Protein AF-A0A554LQB4-F1 (afdb_monomer)

Radius of gyration: 13.67 Å; Cα contacts (8 Å, |Δi|>4): 137; chains: 1; bounding box: 32×23×40 Å

Mean predicted aligned error: 5.47 Å

Foldseek 3Di:
DLLLVLQLVLQLVLLVVLCVPPPFKAQDQDQPDADVNRHDPDSSVVSNVRSNVLSVQCVVPDLPDLVSSLVVVVVVCVVGVRITQDPDPSSSSSSVSSSVSSVVSCCVRVVPD

Structure (mmCIF, N/CA/C/O backbone):
data_AF-A0A554LQB4-F1
#
_entry.id   AF-A0A554LQB4-F1
#
loop_
_atom_site.group_PDB
_atom_site.id
_atom_site.type_symbol
_atom_site.label_atom_id
_atom_site.label_alt_id
_atom_site.label_comp_id
_atom_site.label_asym_id
_atom_site.label_entity_id
_atom_site.label_seq_id
_atom_site.pdbx_PDB_ins_code
_atom_site.Cartn_x
_atom_site.Cartn_y
_atom_site.Cartn_z
_atom_site.occupancy
_atom_site.B_iso_or_equiv
_atom_site.auth_seq_id
_atom_site.auth_comp_id
_atom_site.auth_asym_id
_atom_site.auth_atom_id
_atom_site.pdbx_PDB_model_num
ATOM 1 N N . MET A 1 1 ? 3.484 2.609 19.281 1.00 69.94 1 MET A N 1
ATOM 2 C CA . MET A 1 1 ? 4.233 1.571 18.533 1.00 69.94 1 MET A CA 1
ATOM 3 C C . MET A 1 1 ? 3.342 0.436 18.033 1.00 69.94 1 MET A C 1
ATOM 5 O O . MET A 1 1 ? 3.285 0.262 16.827 1.00 69.94 1 MET A O 1
ATOM 9 N N . LYS A 1 2 ? 2.579 -0.267 18.892 1.00 80.81 2 LYS A N 1
ATOM 10 C CA . LYS A 1 2 ? 1.677 -1.365 18.460 1.00 80.81 2 LYS A CA 1
ATOM 11 C C . LYS A 1 2 ? 0.712 -0.969 17.329 1.00 80.81 2 LYS A C 1
ATOM 13 O O . LYS A 1 2 ? 0.621 -1.684 16.344 1.00 80.81 2 LYS A O 1
ATOM 18 N N . LYS A 1 3 ? 0.096 0.217 17.433 1.00 82.50 3 LYS A N 1
ATOM 19 C CA . LYS A 1 3 ? -0.820 0.775 16.419 1.00 82.50 3 LYS A CA 1
ATOM 20 C C . LYS A 1 3 ? -0.158 1.064 15.062 1.00 82.50 3 LYS A C 1
ATOM 22 O O . LYS A 1 3 ? -0.811 0.977 14.034 1.00 82.50 3 LYS A O 1
ATOM 27 N N . LEU A 1 4 ? 1.122 1.434 15.052 1.00 84.56 4 LEU A N 1
ATOM 28 C CA . LEU A 1 4 ? 1.855 1.717 13.814 1.00 84.56 4 LEU A CA 1
ATOM 29 C C . LEU A 1 4 ? 2.254 0.406 13.131 1.00 84.56 4 LEU A C 1
ATOM 31 O O . LEU A 1 4 ? 1.978 0.217 11.953 1.00 84.56 4 LEU A O 1
ATOM 35 N N . LEU A 1 5 ? 2.798 -0.542 13.902 1.00 85.75 5 LEU A N 1
ATOM 36 C CA . LEU A 1 5 ? 3.131 -1.878 13.403 1.00 85.75 5 LEU A CA 1
ATOM 37 C C . LEU A 1 5 ? 1.897 -2.617 12.876 1.00 85.75 5 LEU A C 1
ATOM 39 O O . LEU A 1 5 ? 1.975 -3.247 11.828 1.00 85.75 5 LEU A O 1
ATOM 43 N N . SER A 1 6 ? 0.745 -2.496 13.546 1.00 85.56 6 SER A N 1
ATOM 44 C CA . SER A 1 6 ? -0.504 -3.091 13.064 1.00 85.56 6 SER A CA 1
ATOM 45 C C . SER A 1 6 ? -0.968 -2.492 11.739 1.00 85.56 6 SER A C 1
ATOM 47 O O . SER A 1 6 ? -1.520 -3.212 10.917 1.00 85.56 6 SER A O 1
ATOM 49 N N . GLN A 1 7 ? -0.740 -1.195 11.512 1.00 87.88 7 GLN A N 1
ATOM 50 C CA . GLN A 1 7 ? -1.115 -0.543 10.257 1.00 87.88 7 GLN A CA 1
ATOM 51 C C . GLN A 1 7 ? -0.185 -0.906 9.105 1.00 87.88 7 GLN A C 1
ATOM 53 O O . GLN A 1 7 ? -0.670 -1.143 8.005 1.00 87.88 7 GLN A O 1
ATOM 58 N N . ILE A 1 8 ? 1.122 -1.007 9.362 1.00 90.31 8 ILE A N 1
ATOM 59 C CA . ILE A 1 8 ? 2.082 -1.524 8.379 1.00 90.31 8 ILE A CA 1
ATOM 60 C C . ILE A 1 8 ? 1.728 -2.968 8.027 1.00 90.31 8 ILE A C 1
ATOM 62 O O . ILE A 1 8 ? 1.565 -3.285 6.856 1.00 90.31 8 ILE A O 1
ATOM 66 N N . ALA A 1 9 ? 1.518 -3.827 9.029 1.00 90.50 9 ALA A N 1
ATOM 67 C CA . ALA A 1 9 ? 1.140 -5.219 8.801 1.00 90.50 9 ALA A CA 1
ATOM 68 C C . ALA A 1 9 ? -0.174 -5.338 8.009 1.00 90.50 9 ALA A C 1
ATOM 70 O O . ALA A 1 9 ? -0.245 -6.118 7.062 1.00 90.50 9 ALA A O 1
ATOM 71 N N . ALA A 1 10 ? -1.187 -4.533 8.348 1.00 90.38 10 ALA A N 1
ATOM 72 C CA . ALA A 1 10 ? -2.453 -4.492 7.622 1.00 90.38 10 ALA A CA 1
ATOM 73 C C . ALA A 1 10 ? -2.290 -4.013 6.174 1.00 90.38 10 ALA A C 1
ATOM 75 O O . ALA A 1 10 ? -2.911 -4.576 5.278 1.00 90.38 10 ALA A O 1
ATOM 76 N N . ALA A 1 11 ? -1.454 -3.000 5.934 1.00 91.12 11 ALA A N 1
ATOM 77 C CA . ALA A 1 11 ? -1.198 -2.475 4.599 1.00 91.12 11 ALA A CA 1
ATOM 78 C C . ALA A 1 11 ? -0.412 -3.470 3.734 1.00 91.12 11 ALA A C 1
ATOM 80 O O . ALA A 1 11 ? -0.820 -3.737 2.608 1.00 91.12 11 ALA A O 1
ATOM 81 N N . THR A 1 12 ? 0.653 -4.078 4.268 1.00 93.62 12 THR A N 1
ATOM 82 C CA . THR A 1 12 ? 1.423 -5.124 3.576 1.00 93.62 12 THR A CA 1
ATOM 83 C C . THR A 1 12 ? 0.538 -6.321 3.236 1.00 93.62 12 THR A C 1
ATOM 85 O O . THR A 1 12 ? 0.462 -6.730 2.079 1.00 93.62 12 THR A O 1
ATOM 88 N N . ALA A 1 13 ? -0.165 -6.873 4.232 1.00 93.69 13 ALA A N 1
ATOM 89 C CA . ALA A 1 13 ? -1.044 -8.021 4.029 1.00 93.69 13 ALA A CA 1
ATOM 90 C C . ALA A 1 13 ? -2.215 -7.677 3.099 1.00 93.69 13 ALA A C 1
ATOM 92 O O . ALA A 1 13 ? -2.614 -8.501 2.282 1.00 93.69 13 ALA A O 1
ATOM 93 N N . GLY A 1 14 ? -2.744 -6.455 3.191 1.00 92.81 14 GLY A N 1
ATOM 94 C CA . GLY A 1 14 ? -3.840 -5.987 2.354 1.00 92.81 14 GLY A CA 1
ATOM 95 C C . GLY A 1 14 ? -3.452 -5.774 0.903 1.00 92.81 14 GLY A C 1
ATOM 96 O O . GLY A 1 14 ? -4.210 -6.180 0.031 1.00 92.81 14 GLY A O 1
ATOM 97 N N . LEU A 1 15 ? -2.265 -5.228 0.630 1.00 92.19 15 LEU A N 1
ATOM 98 C CA . LEU A 1 15 ? -1.727 -5.157 -0.729 1.00 92.19 15 LEU A CA 1
ATOM 99 C C . LEU A 1 15 ? -1.507 -6.553 -1.313 1.00 92.19 15 LEU A C 1
ATOM 101 O O . LEU A 1 15 ? -1.894 -6.812 -2.451 1.00 92.19 15 LEU A O 1
ATOM 105 N N . TRP A 1 16 ? -0.932 -7.463 -0.526 1.00 94.25 16 TRP A N 1
ATOM 106 C CA . TRP A 1 16 ? -0.709 -8.838 -0.960 1.00 94.25 16 TRP A CA 1
ATOM 107 C C . TRP A 1 16 ? -2.026 -9.561 -1.279 1.00 94.25 16 TRP A C 1
ATOM 109 O O . TRP A 1 16 ? -2.180 -10.133 -2.361 1.00 94.25 16 TRP A O 1
ATOM 119 N N . LEU A 1 17 ? -3.022 -9.456 -0.394 1.00 93.25 17 LEU A N 1
ATOM 120 C CA . LEU A 1 17 ? -4.356 -10.010 -0.624 1.00 93.25 17 LEU A CA 1
ATOM 121 C C . LEU A 1 17 ? -5.039 -9.356 -1.825 1.00 93.25 17 LEU A C 1
ATOM 123 O O . LEU A 1 17 ? -5.589 -10.058 -2.668 1.00 93.25 17 LEU A O 1
ATOM 127 N N . ALA A 1 18 ? -4.958 -8.035 -1.962 1.00 91.81 18 ALA A N 1
ATOM 128 C CA . ALA A 1 18 ? -5.539 -7.349 -3.104 1.00 91.81 18 ALA A CA 1
ATOM 129 C C . ALA A 1 18 ? -4.916 -7.817 -4.426 1.00 91.81 18 ALA A C 1
ATOM 131 O O . ALA A 1 18 ? -5.653 -8.111 -5.359 1.00 91.81 18 ALA A O 1
ATOM 132 N N . SER A 1 19 ? -3.594 -7.998 -4.485 1.00 91.31 19 SER A N 1
ATOM 133 C CA . SER A 1 19 ? -2.923 -8.538 -5.677 1.00 91.31 19 SER A CA 1
ATOM 134 C C . SER A 1 19 ? -3.311 -9.982 -6.013 1.00 91.31 19 SER A C 1
ATOM 136 O O . SER A 1 19 ? -3.193 -10.402 -7.159 1.00 91.31 19 SER A O 1
ATOM 138 N N . SER A 1 20 ? -3.792 -10.741 -5.025 1.00 91.88 20 SER A N 1
ATOM 139 C CA . SER A 1 20 ? -4.189 -12.141 -5.203 1.00 91.88 20 SER A CA 1
ATOM 140 C C . SER A 1 20 ? -5.666 -12.293 -5.581 1.00 91.88 20 SER A C 1
ATOM 142 O O . SER A 1 20 ? -6.019 -13.205 -6.322 1.00 91.88 20 SER A O 1
ATOM 144 N N . PHE A 1 21 ? -6.535 -11.422 -5.059 1.00 91.06 21 PHE A N 1
ATOM 145 C CA . PHE A 1 21 ? -7.993 -11.564 -5.160 1.00 91.06 21 PHE A CA 1
ATOM 146 C C . PHE A 1 21 ? -8.667 -10.542 -6.078 1.00 91.06 21 PHE A C 1
ATOM 148 O O . PHE A 1 21 ? -9.797 -10.775 -6.502 1.00 91.06 21 PHE A O 1
ATOM 155 N N . VAL A 1 22 ? -8.017 -9.415 -6.379 1.00 90.94 22 VAL A N 1
ATOM 156 C CA . VAL A 1 22 ? -8.597 -8.347 -7.198 1.00 90.94 22 VAL A CA 1
ATOM 157 C C . VAL A 1 22 ? -8.027 -8.429 -8.614 1.00 90.94 22 VAL A C 1
ATOM 159 O O . VAL A 1 22 ? -6.842 -8.149 -8.816 1.00 90.94 22 VAL A O 1
ATOM 162 N N . PRO A 1 23 ? -8.852 -8.768 -9.622 1.00 86.38 23 PRO A N 1
ATOM 163 C CA . PRO A 1 23 ? -8.408 -8.787 -11.007 1.00 86.38 23 PRO A CA 1
ATOM 164 C C . PRO A 1 23 ? -7.889 -7.411 -11.431 1.00 86.38 23 PRO A C 1
ATOM 166 O O . PRO A 1 23 ? -8.531 -6.388 -11.191 1.00 86.38 23 PRO A O 1
ATOM 169 N N . GLY A 1 24 ? -6.728 -7.394 -12.080 1.00 85.88 24 GLY A N 1
ATOM 170 C CA . GLY A 1 24 ? -6.095 -6.173 -12.578 1.00 85.88 24 GLY A CA 1
ATOM 171 C C . GLY A 1 24 ? -5.081 -5.543 -11.625 1.00 85.88 24 GLY A C 1
ATOM 172 O O . GLY A 1 24 ? -4.271 -4.759 -12.102 1.00 85.88 24 GLY A O 1
ATOM 173 N N . VAL A 1 25 ? -5.052 -5.909 -10.337 1.00 90.88 25 VAL A N 1
ATOM 174 C CA . VAL A 1 25 ? -3.961 -5.499 -9.436 1.00 90.88 25 VAL A CA 1
ATOM 175 C C . VAL A 1 25 ? -2.740 -6.355 -9.731 1.00 90.88 25 VAL A C 1
ATOM 177 O O . VAL A 1 25 ? -2.744 -7.560 -9.489 1.00 90.88 25 VAL A O 1
ATOM 180 N N . LEU A 1 26 ? -1.685 -5.739 -10.248 1.00 89.44 26 LEU A N 1
ATOM 181 C CA . LEU A 1 26 ? -0.438 -6.420 -10.559 1.00 89.44 26 LEU A CA 1
ATOM 182 C C . LEU A 1 26 ? 0.673 -5.849 -9.689 1.00 89.44 26 LEU A C 1
ATOM 184 O O . LEU A 1 26 ? 0.843 -4.640 -9.594 1.00 89.44 26 LEU A O 1
ATOM 188 N N . VAL A 1 27 ? 1.444 -6.740 -9.077 1.00 89.38 27 VAL A N 1
ATOM 189 C CA . VAL A 1 27 ? 2.697 -6.386 -8.412 1.00 89.38 27 VAL A CA 1
ATOM 190 C C . VAL A 1 27 ? 3.787 -7.213 -9.065 1.00 89.38 27 VAL A C 1
ATOM 192 O O . VAL A 1 27 ? 3.758 -8.442 -8.973 1.00 89.38 27 VAL A O 1
ATOM 195 N N . ARG A 1 28 ? 4.702 -6.557 -9.777 1.00 88.44 28 ARG A N 1
ATOM 196 C CA . ARG A 1 28 ? 5.741 -7.211 -10.578 1.00 88.44 28 ARG A CA 1
ATOM 197 C C . ARG A 1 28 ? 7.119 -6.770 -10.114 1.00 88.44 28 ARG A C 1
ATOM 199 O O . ARG A 1 28 ? 7.335 -5.613 -9.784 1.00 88.44 28 ARG A O 1
ATOM 206 N N . LEU A 1 29 ? 8.039 -7.727 -10.098 1.00 87.44 29 LEU A N 1
ATOM 207 C CA . LEU A 1 29 ? 9.453 -7.470 -9.878 1.00 87.44 29 LEU A CA 1
ATOM 208 C C . LEU A 1 29 ? 10.109 -7.235 -11.237 1.00 87.44 29 LEU A C 1
ATOM 210 O O . LEU A 1 29 ? 10.050 -8.127 -12.088 1.00 87.44 29 LEU A O 1
ATOM 214 N N . TYR A 1 30 ? 10.732 -6.075 -11.433 1.00 84.56 30 TYR A N 1
ATOM 215 C CA . TYR A 1 30 ? 11.552 -5.838 -12.615 1.00 84.56 30 TYR A CA 1
ATOM 216 C C . TYR A 1 30 ? 13.022 -6.142 -12.308 1.00 84.56 30 TYR A C 1
ATOM 218 O O . TYR A 1 30 ? 13.472 -5.923 -11.184 1.00 84.56 30 TYR A O 1
ATOM 226 N N . PRO A 1 31 ? 13.799 -6.632 -13.291 1.00 77.50 31 PRO A N 1
ATOM 227 C CA . PRO A 1 31 ? 15.237 -6.856 -13.118 1.00 77.50 31 PRO A CA 1
ATOM 228 C C . PRO A 1 31 ? 16.008 -5.586 -12.732 1.00 77.50 31 PRO A C 1
ATOM 230 O O . PRO A 1 31 ? 17.011 -5.666 -12.034 1.00 77.50 31 PRO A O 1
ATOM 233 N N . GLU A 1 32 ? 15.505 -4.424 -13.156 1.00 80.75 32 GLU A N 1
ATOM 234 C CA . GLU A 1 32 ? 16.081 -3.102 -12.889 1.00 80.75 32 GLU A CA 1
ATOM 235 C C . GLU A 1 32 ? 15.434 -2.396 -11.680 1.00 80.75 32 GLU A C 1
ATOM 237 O O . GLU A 1 32 ? 15.726 -1.227 -11.420 1.00 80.75 32 GLU A O 1
ATOM 242 N N . SER A 1 33 ? 14.546 -3.078 -10.936 1.00 77.75 33 SER A N 1
ATOM 243 C CA . SER A 1 33 ? 13.841 -2.501 -9.785 1.00 77.75 33 SER A CA 1
ATOM 244 C C . SER A 1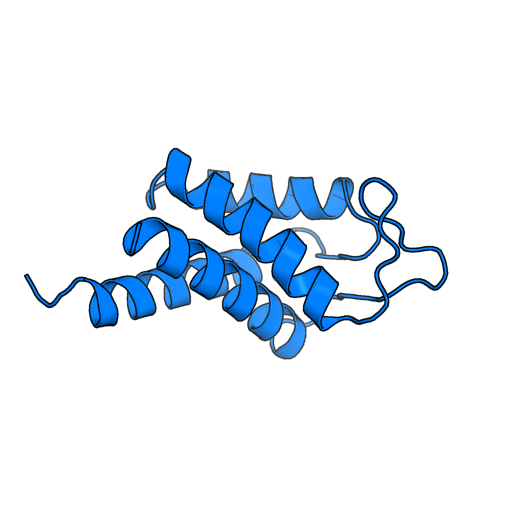 33 ? 14.827 -2.107 -8.683 1.00 77.75 33 SER A C 1
ATOM 246 O O . SER A 1 33 ? 15.299 -2.939 -7.904 1.00 77.75 33 SER A O 1
ATOM 248 N N . ASN A 1 34 ? 15.103 -0.808 -8.588 1.00 81.62 34 ASN A N 1
ATOM 249 C CA . ASN A 1 34 ? 15.949 -0.202 -7.570 1.00 81.62 34 ASN A CA 1
ATOM 250 C C . ASN A 1 34 ? 15.155 0.853 -6.808 1.00 81.62 34 ASN A C 1
ATOM 252 O O . ASN A 1 34 ? 14.744 1.867 -7.367 1.00 81.62 34 ASN A O 1
ATOM 256 N N . LEU A 1 35 ? 14.987 0.650 -5.504 1.00 79.31 35 LEU A N 1
ATOM 257 C CA . LEU A 1 35 ? 14.208 1.539 -4.654 1.00 79.31 35 LEU A CA 1
ATOM 258 C C . LEU A 1 35 ? 15.160 2.307 -3.731 1.00 79.31 35 LEU A C 1
ATOM 260 O O . LEU A 1 35 ? 15.780 1.733 -2.838 1.00 79.31 35 LEU A O 1
ATOM 264 N N . PHE A 1 36 ? 15.334 3.607 -3.995 1.00 79.56 36 PHE A N 1
ATOM 265 C CA . PHE A 1 36 ? 16.337 4.467 -3.339 1.00 79.56 36 PHE A CA 1
ATOM 266 C C . PHE A 1 36 ? 17.777 3.902 -3.386 1.00 79.56 36 PHE A C 1
ATOM 268 O O . PHE A 1 36 ? 18.551 4.086 -2.450 1.00 79.56 36 PHE A O 1
ATOM 275 N N . GLY A 1 37 ? 18.141 3.204 -4.470 1.00 78.44 37 GLY A N 1
ATOM 276 C CA . GLY A 1 37 ? 19.463 2.581 -4.640 1.00 78.44 37 GLY A CA 1
ATOM 277 C C . GLY A 1 37 ? 19.609 1.191 -4.008 1.00 78.44 37 GLY A C 1
ATOM 278 O O . GLY A 1 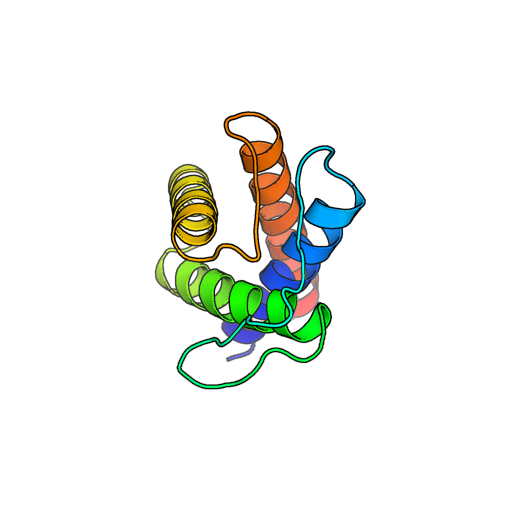37 ? 20.694 0.615 -4.056 1.00 78.44 37 GLY A O 1
ATOM 279 N N . VAL A 1 38 ? 18.534 0.636 -3.438 1.00 81.88 38 VAL A N 1
ATOM 280 C CA . VAL A 1 38 ? 18.478 -0.756 -2.975 1.00 81.88 38 VAL A CA 1
ATOM 281 C C . VAL A 1 38 ? 17.810 -1.610 -4.047 1.00 81.88 38 VAL A C 1
ATOM 283 O O . VAL A 1 38 ? 16.646 -1.383 -4.380 1.00 81.88 38 VAL A O 1
ATOM 286 N N . ALA A 1 39 ? 18.531 -2.606 -4.559 1.00 84.06 39 ALA A N 1
ATOM 287 C CA . ALA A 1 39 ? 17.979 -3.564 -5.508 1.00 84.06 39 ALA A CA 1
ATOM 288 C C . ALA A 1 39 ? 16.898 -4.415 -4.836 1.00 84.06 39 ALA A C 1
ATOM 290 O O . ALA A 1 39 ? 17.146 -5.081 -3.825 1.00 84.06 39 ALA A O 1
ATOM 291 N N . LEU A 1 40 ? 15.696 -4.398 -5.407 1.00 84.00 40 LEU A N 1
ATOM 292 C CA . LEU A 1 40 ? 14.611 -5.274 -4.996 1.00 84.00 40 LEU A CA 1
ATOM 293 C C . LEU A 1 40 ? 14.868 -6.642 -5.630 1.00 84.00 40 LEU A C 1
ATOM 295 O O . LEU A 1 40 ? 14.836 -6.796 -6.845 1.00 84.00 40 LEU A O 1
ATOM 299 N N . THR A 1 41 ? 15.155 -7.648 -4.807 1.00 87.38 41 THR A N 1
ATOM 300 C CA . THR A 1 41 ? 15.487 -9.007 -5.266 1.00 87.38 41 THR A CA 1
ATOM 301 C C . THR A 1 41 ? 14.298 -9.958 -5.205 1.00 87.38 41 THR A C 1
ATOM 303 O O . THR A 1 41 ? 14.375 -11.092 -5.675 1.00 87.38 41 THR A O 1
ATOM 306 N N . SER A 1 42 ? 13.191 -9.555 -4.577 1.00 89.88 42 SER A N 1
ATOM 307 C CA . SER A 1 42 ? 12.031 -10.423 -4.372 1.00 89.88 42 SER A CA 1
ATOM 308 C C . SER A 1 42 ? 10.726 -9.645 -4.238 1.00 89.88 42 SER A C 1
ATOM 310 O O . SER A 1 42 ? 10.676 -8.576 -3.637 1.00 89.88 42 SER A O 1
ATOM 312 N N . GLN A 1 43 ? 9.624 -10.242 -4.698 1.00 89.31 43 GLN A N 1
ATOM 313 C CA . GLN A 1 43 ? 8.296 -9.618 -4.678 1.00 89.31 43 GLN A CA 1
ATOM 314 C C . GLN A 1 43 ? 7.787 -9.288 -3.260 1.00 89.31 43 GLN A C 1
ATOM 316 O O . GLN A 1 43 ? 7.107 -8.287 -3.056 1.00 89.31 43 GLN A O 1
ATOM 321 N N . TRP A 1 44 ? 8.149 -10.080 -2.243 1.00 88.81 44 TRP A N 1
ATOM 322 C CA . TRP A 1 44 ? 7.776 -9.789 -0.850 1.00 88.81 44 TRP A CA 1
ATOM 323 C C . TRP A 1 44 ? 8.428 -8.505 -0.310 1.00 88.81 44 TRP A C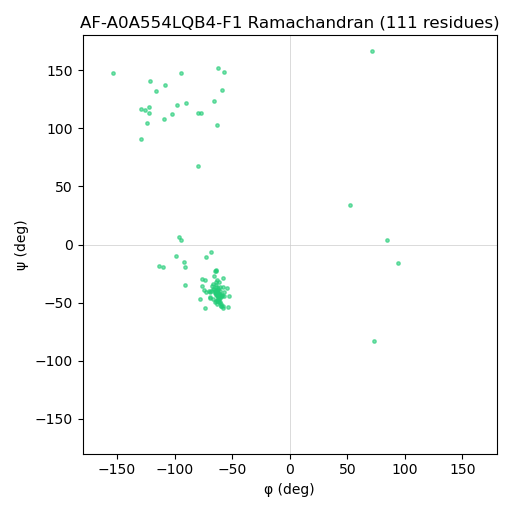 1
ATOM 325 O O . TRP A 1 44 ? 7.845 -7.851 0.555 1.00 88.81 44 TRP A O 1
ATOM 335 N N . GLN A 1 45 ? 9.598 -8.114 -0.835 1.00 91.12 45 GLN A N 1
ATOM 336 C CA . GLN A 1 45 ? 10.252 -6.853 -0.474 1.00 91.12 45 GLN A CA 1
ATOM 337 C C . GLN A 1 45 ? 9.445 -5.668 -1.001 1.00 91.12 45 GLN A C 1
ATOM 339 O O . GLN A 1 45 ? 9.241 -4.709 -0.266 1.00 91.12 45 GLN A O 1
ATOM 344 N N . ILE A 1 46 ? 8.904 -5.779 -2.221 1.00 90.44 46 ILE A N 1
ATOM 345 C CA . ILE A 1 46 ? 8.000 -4.779 -2.803 1.00 90.44 46 ILE A CA 1
ATOM 346 C C . ILE A 1 46 ? 6.779 -4.598 -1.895 1.00 90.44 46 ILE A C 1
ATOM 348 O O . ILE A 1 46 ? 6.516 -3.490 -1.432 1.00 90.44 46 ILE A O 1
ATOM 352 N N . PHE A 1 47 ? 6.088 -5.685 -1.534 1.00 91.94 47 PHE A N 1
ATOM 353 C CA . PHE A 1 47 ? 4.936 -5.602 -0.629 1.00 91.94 47 PHE A CA 1
ATOM 354 C C . PHE A 1 47 ? 5.277 -4.969 0.722 1.00 91.94 47 PHE A C 1
ATOM 356 O O . PHE A 1 47 ? 4.490 -4.175 1.234 1.00 91.94 47 PHE A O 1
ATOM 363 N N . LEU A 1 48 ? 6.433 -5.298 1.309 1.00 91.50 48 LEU A N 1
ATOM 364 C CA . LEU A 1 48 ? 6.858 -4.698 2.572 1.00 91.50 48 LEU A CA 1
ATOM 365 C C . LEU A 1 48 ? 7.161 -3.215 2.441 1.00 91.50 48 LEU A C 1
ATOM 367 O O . LEU A 1 48 ? 6.703 -2.449 3.279 1.00 91.50 48 LEU A O 1
ATOM 371 N N . VAL A 1 49 ? 7.911 -2.799 1.422 1.00 90.94 49 VAL A N 1
ATOM 372 C CA . VAL A 1 49 ? 8.257 -1.387 1.234 1.00 90.94 49 VAL A CA 1
ATOM 373 C C . VAL A 1 49 ? 6.990 -0.560 1.045 1.00 90.94 49 VAL A C 1
ATOM 375 O O . VAL A 1 49 ? 6.766 0.416 1.761 1.00 90.94 49 VAL A O 1
ATOM 378 N N . LEU A 1 50 ? 6.113 -0.999 0.149 1.00 90.88 50 LEU A N 1
ATOM 379 C CA . LEU A 1 50 ? 4.851 -0.321 -0.125 1.00 90.88 50 LEU A CA 1
ATOM 380 C C . LEU A 1 50 ? 3.918 -0.341 1.084 1.00 90.88 50 LEU A C 1
ATOM 382 O O . LEU A 1 50 ? 3.285 0.663 1.398 1.00 90.88 50 LEU A O 1
ATOM 386 N N . GLY A 1 51 ? 3.862 -1.462 1.803 1.00 91.25 51 GLY A N 1
ATOM 387 C CA . GLY A 1 51 ? 3.089 -1.594 3.031 1.00 91.25 51 GLY A CA 1
ATOM 388 C C . GLY A 1 51 ? 3.623 -0.729 4.173 1.00 91.25 51 GLY A C 1
ATOM 389 O O . GLY A 1 51 ? 2.832 -0.176 4.934 1.00 91.25 51 GLY A O 1
ATOM 390 N N . ILE A 1 52 ? 4.940 -0.527 4.271 1.00 91.31 52 ILE A N 1
ATOM 391 C CA . ILE A 1 52 ? 5.551 0.426 5.207 1.00 91.31 52 ILE A CA 1
ATOM 392 C C . ILE A 1 52 ? 5.139 1.848 4.836 1.00 91.31 52 ILE A C 1
ATOM 394 O O . ILE A 1 52 ? 4.659 2.575 5.705 1.00 91.31 52 ILE A O 1
ATOM 398 N N . ILE A 1 53 ? 5.262 2.233 3.562 1.00 90.19 53 ILE A N 1
ATOM 399 C CA . ILE A 1 53 ? 4.880 3.569 3.088 1.00 90.19 53 ILE A CA 1
ATOM 400 C C . ILE A 1 53 ? 3.389 3.821 3.356 1.00 90.19 53 ILE A C 1
ATOM 402 O O . ILE A 1 53 ? 3.039 4.787 4.035 1.00 90.19 53 ILE A O 1
ATOM 406 N N . LEU A 1 54 ? 2.504 2.919 2.920 1.00 89.38 54 LEU A N 1
ATOM 407 C CA . LEU A 1 54 ? 1.062 3.025 3.163 1.00 89.38 54 LEU A CA 1
ATOM 408 C C . LEU A 1 54 ? 0.710 2.998 4.650 1.00 89.38 54 LEU A C 1
ATOM 410 O O . LEU A 1 54 ? -0.134 3.774 5.092 1.00 89.38 54 LEU A O 1
ATOM 414 N N . GLY A 1 55 ? 1.332 2.117 5.432 1.00 88.56 55 GLY A N 1
ATOM 415 C CA . GLY A 1 55 ? 1.081 1.984 6.864 1.00 88.56 55 GLY A CA 1
ATOM 416 C C . GLY A 1 55 ? 1.489 3.229 7.645 1.00 88.56 55 GLY A C 1
ATOM 417 O O . GLY A 1 55 ? 0.747 3.672 8.521 1.00 88.56 55 GLY A O 1
ATOM 418 N N . LEU A 1 56 ? 2.626 3.838 7.296 1.00 88.44 56 LEU A N 1
ATOM 419 C CA . LEU A 1 56 ? 3.058 5.118 7.855 1.00 88.44 56 LEU A CA 1
ATOM 420 C C . LEU A 1 56 ? 2.083 6.235 7.481 1.00 88.44 56 LEU A C 1
ATOM 422 O O . LEU A 1 56 ? 1.623 6.963 8.359 1.00 88.44 56 LEU A O 1
ATOM 426 N N . ILE A 1 57 ? 1.708 6.341 6.206 1.00 84.31 57 ILE A N 1
ATOM 427 C CA . ILE A 1 57 ? 0.770 7.367 5.733 1.00 84.31 57 ILE A CA 1
ATOM 428 C C . ILE A 1 57 ? -0.596 7.232 6.424 1.00 84.31 57 ILE A C 1
ATOM 430 O O . ILE A 1 57 ? -1.149 8.220 6.915 1.00 84.31 57 ILE A O 1
ATOM 434 N N . ASN A 1 58 ? -1.129 6.012 6.514 1.00 82.88 58 ASN A N 1
ATOM 435 C CA . ASN A 1 58 ? -2.394 5.732 7.193 1.00 82.88 58 ASN A CA 1
ATOM 436 C C . ASN A 1 58 ? -2.320 6.053 8.695 1.00 82.88 58 ASN A C 1
ATOM 438 O O . ASN A 1 58 ? -3.320 6.471 9.290 1.00 82.88 58 ASN A O 1
ATOM 442 N N . PHE A 1 59 ? -1.139 5.926 9.307 1.00 83.25 59 PHE A N 1
ATOM 443 C CA . PHE A 1 59 ? -0.959 6.198 10.730 1.00 83.25 59 PHE A CA 1
ATOM 444 C C . PHE A 1 59 ? -1.107 7.686 11.032 1.00 83.25 59 PHE A C 1
ATOM 446 O O . PHE A 1 59 ? -1.771 8.041 12.008 1.00 83.25 59 PHE A O 1
ATOM 453 N N . PHE A 1 60 ? -0.557 8.546 10.171 1.00 79.56 60 PHE A N 1
ATOM 454 C CA . PHE A 1 60 ? -0.663 9.999 10.314 1.00 79.56 60 PHE A CA 1
ATOM 455 C C . PHE A 1 60 ? -2.051 10.548 9.963 1.00 79.56 60 PHE A C 1
ATOM 457 O O . PHE A 1 60 ? -2.467 11.547 10.542 1.00 79.56 60 PHE A O 1
ATOM 464 N N . ARG A 1 61 ? -2.784 9.914 9.036 1.00 69.88 61 ARG A N 1
ATOM 465 C CA . ARG A 1 61 ? -4.062 10.447 8.519 1.00 69.88 61 ARG A CA 1
ATOM 466 C C . ARG A 1 61 ? -5.304 9.962 9.272 1.00 69.88 61 ARG A C 1
ATOM 468 O O . ARG A 1 61 ? -6.364 10.570 9.144 1.00 69.88 61 ARG A O 1
ATOM 475 N N . GLY A 1 62 ? -5.187 8.917 10.092 1.00 64.75 62 GLY A N 1
ATOM 476 C CA . GLY A 1 62 ? -6.335 8.309 10.767 1.00 64.75 62 GLY A CA 1
ATOM 477 C C . GLY A 1 62 ? -7.240 7.519 9.808 1.00 64.75 62 GLY A C 1
ATOM 478 O O . GLY A 1 62 ? -7.133 7.603 8.591 1.00 64.75 62 GLY A O 1
ATOM 479 N N . ILE A 1 63 ? -8.143 6.710 10.367 1.00 59.06 63 ILE A N 1
ATOM 480 C CA . ILE A 1 63 ? -8.950 5.697 9.648 1.00 59.06 63 ILE A CA 1
ATOM 481 C C . ILE A 1 63 ? -10.064 6.319 8.772 1.00 59.06 63 ILE A C 1
ATOM 483 O O . ILE A 1 63 ? -10.690 5.625 7.979 1.00 59.06 63 ILE A O 1
ATOM 487 N N . PHE A 1 64 ? -10.332 7.622 8.901 1.00 57.78 64 PHE A N 1
ATOM 488 C CA . PHE A 1 64 ? -11.628 8.206 8.529 1.00 57.78 64 PHE A CA 1
ATOM 489 C C . PHE A 1 64 ? -11.753 8.791 7.121 1.00 57.78 64 PHE A C 1
ATOM 491 O O . PHE A 1 64 ? -12.807 9.321 6.784 1.00 57.78 64 PHE A O 1
ATOM 498 N N . SER A 1 65 ? -10.736 8.687 6.270 1.00 74.75 65 SER A N 1
ATOM 499 C CA . SER A 1 65 ? -10.884 9.134 4.888 1.00 74.75 65 SER A CA 1
ATOM 500 C C . SER A 1 65 ? -10.445 8.052 3.915 1.00 74.75 65 SER A C 1
ATOM 502 O O . SER A 1 65 ? -9.289 7.947 3.518 1.00 74.75 65 SER A O 1
ATOM 504 N N . LEU A 1 66 ? -11.413 7.227 3.516 1.00 81.06 66 LEU A N 1
ATOM 505 C CA . LEU A 1 66 ? -11.248 6.258 2.432 1.00 81.06 66 LEU A CA 1
ATOM 506 C C . LEU A 1 66 ? -10.765 6.941 1.145 1.00 81.06 66 LEU A C 1
ATOM 508 O O . LEU A 1 66 ? -9.910 6.400 0.456 1.00 81.06 66 LEU A O 1
ATOM 512 N N . ILE A 1 67 ? -11.248 8.158 0.869 1.00 84.31 67 ILE A N 1
ATOM 513 C CA . ILE A 1 67 ? -10.825 8.991 -0.271 1.00 84.31 67 ILE A CA 1
ATOM 514 C C . 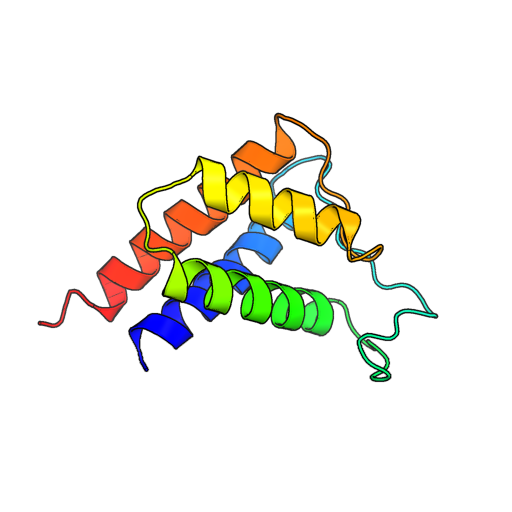ILE A 1 67 ? -9.318 9.238 -0.220 1.00 84.31 67 ILE A C 1
ATOM 516 O O . ILE A 1 67 ? -8.615 9.106 -1.212 1.00 84.31 67 ILE A O 1
ATOM 520 N N . ILE A 1 68 ? -8.814 9.557 0.964 1.00 84.12 68 ILE A N 1
ATOM 521 C CA . ILE A 1 68 ? -7.399 9.780 1.218 1.00 84.12 68 ILE A CA 1
ATOM 522 C C . ILE A 1 68 ? -6.585 8.513 0.946 1.00 84.12 68 ILE A C 1
ATOM 524 O O . ILE A 1 68 ? -5.558 8.609 0.283 1.00 84.12 68 ILE A O 1
ATOM 528 N N . SER A 1 69 ? -7.033 7.345 1.412 1.00 85.38 69 SER A N 1
ATOM 529 C CA . SER A 1 69 ? -6.354 6.069 1.146 1.00 85.38 69 SER A CA 1
ATOM 530 C C . SER A 1 69 ? -6.364 5.715 -0.343 1.00 85.38 69 SER A C 1
ATOM 532 O O . SER A 1 69 ? -5.320 5.346 -0.871 1.00 85.38 69 SER A O 1
ATOM 534 N N . ILE A 1 70 ? -7.492 5.926 -1.029 1.00 89.56 70 ILE A N 1
ATOM 535 C CA . ILE A 1 70 ? -7.637 5.816 -2.491 1.00 89.56 70 ILE A CA 1
ATOM 536 C C . ILE A 1 70 ? -6.586 6.687 -3.188 1.00 89.56 70 ILE A C 1
ATOM 538 O O . ILE A 1 70 ? -5.803 6.185 -3.990 1.00 89.56 70 ILE A O 1
ATOM 542 N N . THR A 1 71 ? -6.511 7.977 -2.841 1.00 89.06 71 THR A N 1
ATOM 543 C CA . THR A 1 71 ? -5.532 8.901 -3.429 1.00 89.06 71 THR A CA 1
ATOM 544 C C . THR A 1 71 ? -4.094 8.463 -3.162 1.00 89.06 71 THR A C 1
ATOM 546 O O . THR A 1 71 ? -3.248 8.634 -4.029 1.00 89.06 71 THR A O 1
ATOM 549 N N . MET A 1 72 ? -3.790 7.897 -1.990 1.00 88.19 72 MET A N 1
ATOM 550 C CA . MET A 1 72 ? -2.431 7.430 -1.681 1.00 88.19 72 MET A CA 1
ATOM 551 C C . MET A 1 72 ? -2.060 6.170 -2.445 1.00 88.19 72 MET A C 1
ATOM 553 O O . MET A 1 72 ? -0.943 6.075 -2.929 1.00 88.19 72 MET A O 1
ATOM 557 N N . ILE A 1 73 ? -2.979 5.217 -2.573 1.00 90.25 73 ILE A N 1
ATOM 558 C CA . ILE A 1 73 ? -2.744 4.001 -3.355 1.00 90.25 73 ILE A CA 1
ATOM 559 C C . ILE A 1 73 ? -2.529 4.367 -4.825 1.00 90.25 73 ILE A C 1
ATOM 561 O O . ILE A 1 73 ? -1.581 3.888 -5.435 1.00 90.25 73 ILE A O 1
ATOM 565 N N . TRP A 1 74 ? -3.344 5.281 -5.356 1.00 91.62 74 TRP A N 1
ATOM 566 C CA . TRP A 1 74 ? -3.165 5.828 -6.701 1.00 91.62 74 TRP A CA 1
ATOM 567 C C . TRP A 1 74 ? -1.837 6.582 -6.858 1.00 91.62 74 TRP A C 1
ATOM 569 O O . TRP A 1 74 ? -1.162 6.474 -7.872 1.00 91.62 74 TRP A O 1
ATOM 579 N N . PHE A 1 75 ? -1.429 7.335 -5.837 1.00 90.06 75 PHE A N 1
ATOM 580 C CA . PHE A 1 75 ? -0.142 8.021 -5.843 1.00 90.06 75 PHE A CA 1
ATOM 581 C C . PHE A 1 75 ? 1.031 7.034 -5.877 1.00 90.06 75 PHE A C 1
ATOM 583 O O . PHE A 1 75 ? 1.976 7.254 -6.626 1.00 90.06 75 PHE A O 1
ATOM 590 N N . LEU A 1 76 ? 0.968 5.934 -5.119 1.00 89.62 76 LEU A N 1
ATOM 591 C CA . LEU A 1 76 ? 1.998 4.893 -5.169 1.00 89.62 76 LEU A CA 1
ATOM 592 C C . LEU A 1 76 ? 2.036 4.169 -6.513 1.00 89.62 76 LEU A C 1
ATOM 594 O O . LEU A 1 76 ? 3.125 3.889 -6.993 1.00 89.62 76 LEU A O 1
ATOM 598 N N . ASP A 1 77 ? 0.879 3.915 -7.119 1.00 91.00 77 ASP A N 1
ATOM 599 C CA . ASP A 1 77 ? 0.769 3.361 -8.475 1.00 91.00 77 ASP A CA 1
ATOM 600 C C . ASP A 1 77 ? 1.476 4.244 -9.520 1.00 91.00 77 ASP A C 1
ATOM 602 O O . ASP A 1 77 ? 2.139 3.749 -10.421 1.00 91.00 77 ASP A O 1
ATOM 606 N N . ILE A 1 78 ? 1.415 5.569 -9.361 1.00 90.56 78 ILE A N 1
ATOM 607 C CA . ILE A 1 78 ? 2.142 6.508 -10.230 1.00 90.56 78 ILE A CA 1
ATOM 608 C C . ILE A 1 78 ? 3.636 6.569 -9.903 1.00 90.56 78 ILE A C 1
ATOM 610 O O . ILE A 1 78 ? 4.455 6.775 -10.796 1.00 90.56 78 ILE A O 1
ATOM 614 N N . MET A 1 79 ? 3.997 6.463 -8.625 1.00 88.62 79 MET A N 1
ATOM 615 C CA . MET A 1 79 ? 5.388 6.585 -8.186 1.00 88.62 79 MET A CA 1
ATOM 616 C C . MET A 1 79 ? 6.236 5.343 -8.466 1.00 88.62 79 MET A C 1
ATOM 618 O O . MET A 1 79 ? 7.450 5.480 -8.598 1.00 88.62 79 MET A O 1
ATOM 622 N N . PHE A 1 80 ? 5.628 4.157 -8.480 1.00 88.75 80 PHE A N 1
ATOM 623 C CA . PHE A 1 80 ? 6.331 2.879 -8.526 1.00 88.75 80 PHE A CA 1
ATOM 624 C C . PHE A 1 80 ? 5.828 2.041 -9.696 1.00 88.75 80 PHE A C 1
ATOM 62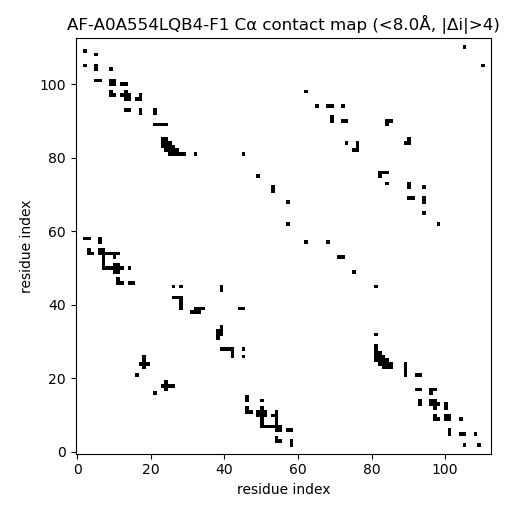6 O O . PHE A 1 80 ? 4.688 1.587 -9.687 1.00 88.75 80 PHE A O 1
ATOM 633 N N . GLU A 1 81 ? 6.704 1.769 -10.663 1.00 88.81 81 GLU A N 1
ATOM 634 C CA . GLU A 1 81 ? 6.388 0.920 -11.820 1.00 88.81 81 GLU A CA 1
ATOM 635 C C . GLU A 1 81 ? 6.088 -0.534 -11.411 1.00 88.81 81 GLU A C 1
ATOM 637 O O . GLU A 1 81 ? 5.421 -1.272 -12.141 1.00 88.81 81 GLU A O 1
ATOM 642 N N . GLU A 1 82 ? 6.561 -0.957 -10.230 1.00 88.00 82 GLU A N 1
ATOM 643 C CA . GLU A 1 82 ? 6.347 -2.284 -9.648 1.00 88.00 82 GLU A CA 1
ATOM 644 C C . GLU A 1 82 ? 4.884 -2.580 -9.301 1.00 88.00 82 GLU A C 1
ATOM 646 O O . GLU A 1 82 ? 4.517 -3.755 -9.191 1.00 88.00 82 GLU A O 1
ATOM 651 N N . ILE A 1 83 ? 4.055 -1.551 -9.108 1.00 89.81 83 ILE A N 1
ATOM 652 C CA . ILE A 1 83 ? 2.619 -1.699 -8.879 1.00 89.81 83 ILE A CA 1
ATOM 653 C C . ILE A 1 83 ? 1.873 -1.218 -10.111 1.00 89.81 83 ILE A C 1
ATOM 655 O O . ILE A 1 83 ? 2.163 -0.165 -10.656 1.00 89.81 83 ILE A O 1
ATOM 659 N N . TYR A 1 84 ? 0.852 -1.973 -10.491 1.00 91.44 84 TYR A N 1
ATOM 660 C CA . TYR A 1 84 ? -0.180 -1.494 -11.385 1.00 91.44 84 TYR A CA 1
ATOM 661 C C . TYR A 1 84 ? -1.562 -1.768 -10.788 1.00 91.44 84 TYR A C 1
ATOM 663 O O . TYR A 1 84 ? -1.948 -2.923 -10.584 1.00 91.44 84 TYR A O 1
ATOM 671 N N . ILE A 1 85 ? -2.313 -0.710 -10.496 1.00 90.25 85 ILE A N 1
ATOM 672 C CA . ILE A 1 85 ? -3.688 -0.754 -9.994 1.00 90.25 85 ILE A CA 1
ATOM 673 C C . ILE A 1 85 ? -4.566 0.074 -10.940 1.00 90.25 85 ILE A C 1
ATOM 675 O O . ILE A 1 85 ? -4.578 1.302 -10.859 1.00 90.25 85 ILE A O 1
ATOM 679 N N . PRO A 1 86 ? -5.371 -0.569 -11.805 1.00 90.38 86 PRO A N 1
ATOM 680 C CA . PRO A 1 86 ? -6.265 0.144 -12.701 1.00 90.38 86 PRO A CA 1
ATOM 681 C C . PRO A 1 86 ? -7.230 1.060 -11.947 1.00 90.38 86 PRO A C 1
ATOM 683 O O . PRO A 1 86 ? -7.676 0.763 -10.830 1.00 90.38 86 PRO A O 1
ATOM 686 N N . LEU A 1 87 ? -7.601 2.164 -12.597 1.00 85.06 87 LEU A N 1
ATOM 687 C CA . LEU A 1 87 ? -8.535 3.123 -12.023 1.00 85.06 87 LEU A CA 1
ATOM 688 C C . LEU A 1 87 ? -9.928 2.517 -11.770 1.00 85.06 87 LEU A C 1
ATOM 690 O O . LEU A 1 87 ? -10.405 1.626 -12.477 1.00 85.06 87 LEU A O 1
ATOM 694 N N . TRP A 1 88 ? -10.592 3.099 -10.769 1.00 83.44 88 TRP A N 1
ATOM 695 C CA . TRP A 1 88 ? -11.957 2.835 -10.302 1.00 83.44 88 TRP A CA 1
ATOM 696 C C . TRP A 1 88 ? -12.153 1.527 -9.533 1.00 83.44 88 TRP A C 1
ATOM 698 O O . TRP A 1 88 ? -12.166 1.564 -8.303 1.00 83.44 88 TRP A O 1
ATOM 708 N N . TRP A 1 89 ? -12.332 0.385 -10.206 1.00 88.00 89 TRP A N 1
ATOM 709 C CA . TRP A 1 89 ? -12.732 -0.846 -9.510 1.00 88.00 89 TRP A CA 1
ATOM 710 C C . TRP A 1 89 ? -11.601 -1.465 -8.689 1.00 88.00 89 TRP A C 1
ATOM 712 O O . TRP A 1 89 ? -11.793 -1.639 -7.483 1.00 88.00 89 TRP A O 1
ATOM 722 N N . PRO A 1 90 ? -10.417 -1.760 -9.262 1.00 90.88 90 PRO A N 1
ATOM 723 C CA . PRO A 1 90 ? -9.343 -2.389 -8.500 1.00 90.88 90 PRO A CA 1
ATOM 724 C C . PRO A 1 90 ? -8.864 -1.523 -7.341 1.00 90.88 90 PRO A C 1
ATOM 726 O O . PRO A 1 90 ? -8.623 -2.031 -6.252 1.00 90.88 90 PRO A O 1
ATOM 729 N N . LEU A 1 91 ? -8.812 -0.208 -7.547 1.00 91.06 91 LEU A N 1
ATOM 730 C CA . LEU A 1 91 ? -8.382 0.750 -6.538 1.00 91.06 91 LEU A CA 1
ATOM 731 C C . LEU A 1 91 ? -9.351 0.873 -5.347 1.00 91.06 91 LEU A C 1
ATOM 733 O O . LEU A 1 91 ? -8.936 1.034 -4.196 1.00 91.06 91 LEU A O 1
ATOM 737 N N . LEU A 1 92 ? -10.656 0.768 -5.601 1.00 91.12 92 LEU A N 1
ATOM 738 C CA . LEU A 1 92 ? -11.651 0.726 -4.535 1.00 91.12 92 LEU A CA 1
ATOM 739 C C . LEU A 1 92 ? -11.547 -0.591 -3.755 1.00 91.12 92 LEU A C 1
ATOM 741 O O . LEU A 1 92 ? -11.516 -0.571 -2.524 1.00 91.12 92 LEU A O 1
ATOM 745 N N . TRP A 1 93 ? -11.426 -1.725 -4.452 1.00 90.62 93 TRP A N 1
ATOM 746 C CA . TRP A 1 93 ? -11.283 -3.036 -3.813 1.00 90.62 93 TRP A CA 1
ATOM 747 C C . TRP A 1 93 ? -9.996 -3.157 -2.993 1.00 90.62 93 TRP A C 1
ATOM 749 O O . TRP A 1 93 ? -10.049 -3.642 -1.864 1.00 90.62 93 TRP A O 1
ATOM 759 N N . THR A 1 94 ? -8.858 -2.665 -3.494 1.00 91.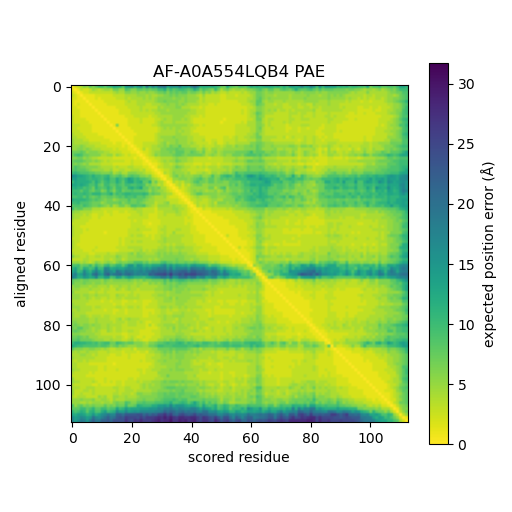44 94 THR A N 1
ATOM 760 C CA . THR A 1 94 ? -7.590 -2.653 -2.742 1.00 91.44 9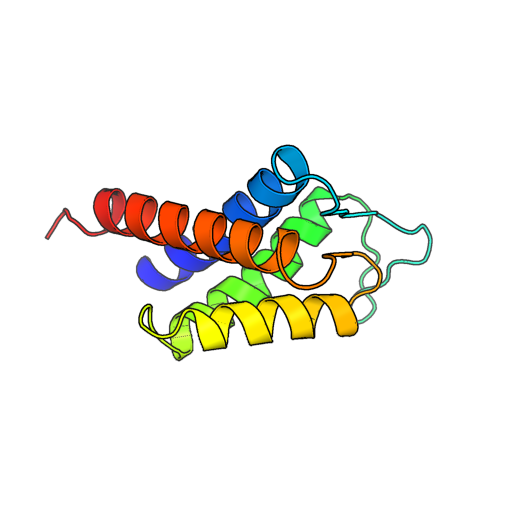4 THR A CA 1
ATOM 761 C C . THR A 1 94 ? -7.729 -1.844 -1.458 1.00 91.44 94 THR A C 1
ATOM 763 O O . THR A 1 94 ? -7.345 -2.311 -0.384 1.00 91.44 94 THR A O 1
ATOM 766 N N . THR A 1 95 ? -8.358 -0.669 -1.540 1.00 90.94 95 THR A N 1
ATOM 767 C CA . THR A 1 95 ? -8.614 0.180 -0.375 1.00 90.94 95 THR A CA 1
ATOM 768 C C . THR A 1 95 ? -9.511 -0.523 0.641 1.00 90.94 95 THR A C 1
ATOM 770 O O . THR A 1 95 ? -9.192 -0.532 1.829 1.00 90.94 95 THR A O 1
ATOM 773 N N . LEU A 1 96 ? -10.612 -1.139 0.198 1.00 91.00 96 LEU A N 1
ATOM 774 C CA . LEU A 1 96 ? -11.531 -1.855 1.086 1.00 91.00 96 LEU A CA 1
ATOM 775 C C . LEU A 1 96 ? -10.868 -3.054 1.766 1.00 91.00 96 LEU A C 1
ATOM 777 O O . LEU A 1 96 ? -11.111 -3.279 2.952 1.00 91.00 96 LEU A O 1
ATOM 781 N N . ILE A 1 97 ? -10.015 -3.798 1.059 1.00 92.00 97 ILE A N 1
ATOM 782 C CA . ILE A 1 97 ? -9.258 -4.920 1.628 1.00 92.00 97 ILE A CA 1
ATOM 783 C C . ILE A 1 97 ? -8.303 -4.415 2.712 1.00 92.00 97 ILE A C 1
ATOM 785 O O . ILE A 1 97 ? -8.339 -4.908 3.841 1.00 92.00 97 ILE A O 1
ATOM 789 N N . ILE A 1 98 ? -7.497 -3.394 2.403 1.00 89.56 98 ILE A N 1
ATOM 790 C CA . ILE A 1 98 ? -6.557 -2.792 3.359 1.00 89.56 98 ILE A CA 1
ATOM 791 C C . ILE A 1 98 ? -7.308 -2.253 4.582 1.00 89.56 98 ILE A C 1
ATOM 793 O O . ILE A 1 98 ? -6.903 -2.493 5.719 1.00 89.56 98 ILE A O 1
ATOM 797 N N . PHE A 1 99 ? -8.425 -1.562 4.365 1.00 88.88 99 PHE A N 1
ATOM 798 C CA . PHE A 1 99 ? -9.258 -1.013 5.429 1.00 88.88 99 PHE A CA 1
ATOM 799 C C . PHE A 1 99 ? -9.861 -2.109 6.315 1.00 88.88 99 PHE A C 1
ATOM 801 O O . PHE A 1 99 ? -9.758 -2.034 7.538 1.00 88.88 99 PHE A O 1
ATOM 808 N N . SER A 1 100 ? -10.434 -3.153 5.714 1.00 88.69 100 SER A N 1
ATOM 809 C CA . SER A 1 100 ? -11.059 -4.267 6.437 1.00 88.69 100 SER A CA 1
ATOM 810 C C . SER A 1 100 ? -10.041 -5.030 7.282 1.00 88.69 100 SER A C 1
ATOM 812 O O . SER A 1 100 ? -10.305 -5.331 8.445 1.00 88.69 100 SER A O 1
ATOM 814 N N . LEU A 1 101 ? -8.845 -5.278 6.741 1.00 89.06 101 LEU A N 1
ATOM 815 C CA . LEU A 1 101 ? -7.743 -5.879 7.496 1.00 89.06 101 LEU A CA 1
ATOM 816 C C . LEU A 1 101 ? -7.265 -4.975 8.617 1.00 89.06 101 LEU A C 1
ATOM 818 O O . LEU A 1 101 ? -7.019 -5.452 9.719 1.00 89.06 101 LEU A O 1
ATOM 822 N N . ASN A 1 102 ? -7.160 -3.673 8.364 1.00 86.38 102 ASN A N 1
ATOM 823 C CA . ASN A 1 102 ? -6.767 -2.720 9.387 1.00 86.38 102 ASN A CA 1
ATOM 824 C C . ASN A 1 102 ? -7.777 -2.708 10.544 1.00 86.38 102 ASN A C 1
ATOM 826 O O . ASN A 1 102 ? -7.367 -2.751 11.701 1.00 86.38 102 ASN A O 1
ATOM 830 N N . LEU A 1 103 ? -9.083 -2.733 10.252 1.00 85.62 103 LEU A N 1
ATOM 831 C CA . LEU A 1 103 ? -10.127 -2.864 11.270 1.00 85.62 103 LEU A CA 1
ATOM 832 C C . LEU A 1 103 ? -10.029 -4.191 12.026 1.00 85.62 103 LEU A C 1
ATOM 834 O O . LEU A 1 103 ? -10.036 -4.180 13.254 1.00 85.62 103 LEU A O 1
ATOM 838 N N . ALA A 1 104 ? -9.897 -5.318 11.322 1.00 88.00 104 ALA A N 1
ATOM 839 C CA . ALA A 1 104 ? -9.780 -6.632 11.947 1.00 88.00 104 ALA A CA 1
ATOM 840 C C . ALA A 1 104 ? -8.554 -6.700 12.871 1.00 88.00 104 ALA A C 1
ATOM 842 O O . ALA A 1 104 ? -8.671 -7.032 14.048 1.00 88.00 104 ALA A O 1
ATOM 843 N N . ILE A 1 105 ? -7.382 -6.308 12.372 1.00 84.19 105 ILE A N 1
ATOM 844 C CA . ILE A 1 105 ? -6.120 -6.333 13.114 1.00 84.19 105 ILE A CA 1
ATOM 845 C C . ILE A 1 105 ? -6.173 -5.375 14.307 1.00 84.19 105 ILE A C 1
ATOM 847 O O . ILE A 1 105 ? -5.745 -5.745 15.400 1.00 84.19 105 ILE A O 1
ATOM 851 N N . GLN A 1 106 ? -6.710 -4.163 14.140 1.00 80.94 106 GLN A N 1
ATOM 852 C CA . GLN A 1 106 ? -6.864 -3.236 15.261 1.00 80.94 106 GLN A CA 1
ATOM 853 C C . GLN A 1 106 ? -7.830 -3.776 16.308 1.00 80.94 106 GLN A C 1
ATOM 855 O O . GLN A 1 106 ? -7.516 -3.672 17.491 1.00 80.94 106 GLN A O 1
ATOM 860 N N . LYS A 1 107 ? -8.940 -4.393 15.895 1.00 79.31 107 LYS A N 1
ATOM 861 C CA . LYS A 1 107 ? -9.883 -5.042 16.803 1.00 79.31 107 LYS A CA 1
ATOM 862 C C . LYS A 1 107 ? -9.177 -6.131 17.618 1.00 79.31 107 LYS A C 1
ATOM 864 O O . LYS A 1 107 ? -9.102 -6.027 18.834 1.00 79.31 107 LYS A O 1
ATOM 869 N N . PHE A 1 108 ? -8.513 -7.085 16.966 1.00 78.50 108 PHE A N 1
ATOM 870 C CA . PHE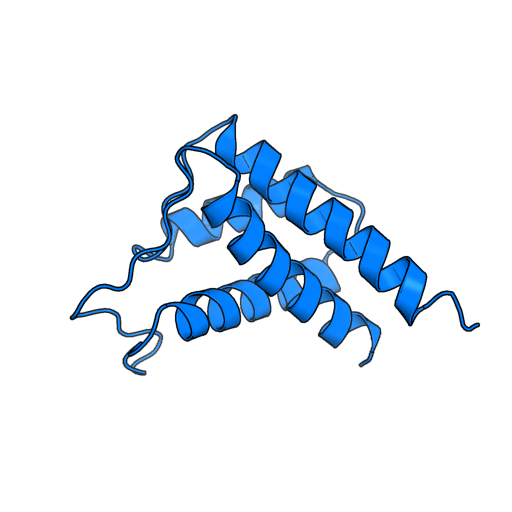 A 1 108 ? -7.829 -8.186 17.658 1.00 78.50 108 PHE A CA 1
ATOM 871 C C . PHE A 1 108 ? -6.633 -7.753 18.527 1.00 78.50 108 PHE A C 1
ATOM 873 O O . PHE A 1 108 ? -6.429 -8.307 19.606 1.00 78.50 108 PHE A O 1
ATOM 880 N N . LEU A 1 109 ? -5.823 -6.782 18.085 1.00 69.81 109 LEU A N 1
ATOM 881 C CA . LEU A 1 109 ? -4.607 -6.362 18.803 1.00 69.81 109 LEU A CA 1
ATOM 882 C C . LEU A 1 109 ? -4.832 -5.225 19.812 1.00 69.81 109 LEU A C 1
ATOM 884 O O . LEU A 1 109 ? -3.986 -5.029 20.688 1.00 69.81 109 LEU A O 1
ATOM 888 N N . THR A 1 110 ? -5.924 -4.465 19.689 1.00 63.00 110 THR A N 1
ATOM 889 C CA . THR A 1 110 ? -6.187 -3.260 20.500 1.00 63.00 110 THR A CA 1
ATOM 890 C C . THR A 1 110 ? -7.392 -3.415 21.434 1.00 63.00 110 THR A C 1
ATOM 892 O O . THR A 1 110 ? -7.433 -2.689 22.421 1.00 63.00 110 THR A O 1
ATOM 895 N N . GLU A 1 111 ? 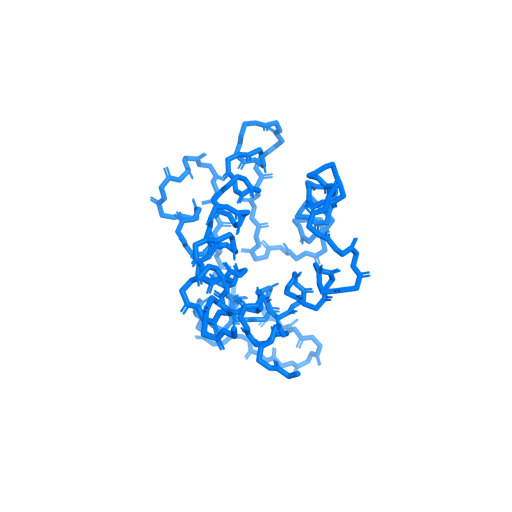-8.309 -4.378 21.223 1.00 55.03 111 GLU A N 1
ATOM 896 C CA . GLU A 1 111 ? -9.420 -4.657 22.167 1.00 55.03 111 GLU A CA 1
ATOM 897 C C . GLU A 1 111 ? -8.968 -5.257 23.510 1.00 55.03 111 GLU A C 1
ATOM 899 O O . GLU A 1 111 ? -9.765 -5.344 24.437 1.00 55.03 111 GLU A O 1
ATOM 904 N N . LYS A 1 112 ? -7.685 -5.604 23.695 1.00 46.72 112 LYS A N 1
ATOM 905 C CA . LYS A 1 112 ? -7.134 -5.787 25.049 1.00 46.72 112 LYS A CA 1
ATOM 906 C C . LYS A 1 112 ? -6.792 -4.434 25.678 1.00 46.72 112 LYS A C 1
ATOM 908 O O . LYS A 1 112 ? -5.615 -4.126 25.895 1.00 46.72 112 LYS A O 1
ATOM 913 N N . LYS A 1 113 ? -7.816 -3.634 25.964 1.00 41.66 113 LYS A N 1
ATOM 914 C CA . LYS A 1 113 ? -7.740 -2.549 26.939 1.00 41.66 113 LYS A CA 1
ATOM 915 C C . LYS A 1 113 ? -9.061 -2.386 27.664 1.00 41.66 113 LYS A C 1
ATOM 917 O O . LYS A 1 113 ? -10.078 -2.219 26.964 1.00 41.66 113 LYS A O 1
#

pLDDT: mean 85.16, std 9.34, range [41.66, 94.25]

Solvent-accessible surface area (backbone atoms only — not comparable to full-atom values): 6139 Å² total; per-residue (Å²): 106,72,72,47,55,47,31,20,52,18,28,21,53,13,52,53,48,26,44,73,72,36,80,70,31,43,76,53,78,48,99,80,39,56,62,96,82,43,74,57,87,48,62,69,55,54,38,46,54,53,7,45,54,49,8,54,53,46,60,78,66,47,92,85,45,66,68,58,52,39,53,49,54,54,48,47,37,73,73,31,89,43,36,42,58,48,83,69,63,37,41,50,52,34,43,50,42,22,49,52,38,32,50,52,48,46,48,74,72,54,65,83,114

Sequence (113 aa):
MKKLLSQIAAATAGLWLASSFVPGVLVRLYPESNLFGVALTSQWQIFLVLGIILGLINFFRGIFSLIISITMIWFLDIMFEEIYIPLWWPLLWTTLIIFSLNLAIQKFLTEKK

Secondary structure (DSSP, 8-state):
-HHHHHHHHHHHHHHHHHHHHSTT-EE---TT-EETTEE--SHHHHHHHHHHHHHHHHHHH-TT-HHHHHHHHHHHHHH-TTEE--TTHHHHHHHHHHHHHHHHHHHHHH---

Nearest PDB structures (foldseek):
  6uwf-assembly1_A  TM=2.172E-01  e=4.563E+00  Pyrococcus horikoshii